Protein 2R0B (pdb70)

Radius of gyration: 14.16 Å; Cα contacts (8 Å, |Δi|>4): 256; chains: 1; bounding box: 31×34×44 Å

Structure (mmCIF, N/CA/C/O backbone):
data_2R0B
#
_entry.id   2R0B
#
_cell.length_a   49.932
_cell.length_b   53.358
_cell.length_c   60.479
_cell.angle_alpha   90.000
_cell.angle_beta   90.000
_cell.angle_gamma   90.000
#
_symmetry.space_group_name_H-M   'P 21 21 21'
#
loop_
_entity.id
_entity.type
_entity.pdbx_description
1 polymer 'Serine/threonine/tyrosine-interacting protein'
2 non-polymer 'SULFATE ION'
3 non-polymer GLYCEROL
4 water water
#
loop_
_atom_site.group_PDB
_atom_site.id
_atom_site.type_symbol
_atom_site.label_atom_id
_atom_site.label_alt_id
_atom_site.label_comp_id
_atom_site.label_asym_id
_atom_site.label_entity_id
_atom_site.label_seq_id
_atom_site.pdbx_PDB_ins_code
_atom_site.Cartn_x
_atom_site.Cartn_y
_atom_site.Cartn_z
_atom_site.occupancy
_atom_site.B_iso_or_equiv
_atom_site.auth_seq_id
_atom_site.auth_comp_id
_atom_site.auth_asym_id
_atom_site.auth_atom_id
_atom_site.pdbx_PDB_model_num
ATOM 1 N N . ARG A 1 3 ? 23.462 27.763 16.995 1.00 19.87 26 ARG A N 1
ATOM 2 C CA . ARG A 1 3 ? 22.187 27.313 16.318 1.00 20.24 26 ARG A CA 1
ATOM 3 C C . ARG A 1 3 ? 20.943 28.062 16.807 1.00 20.58 26 ARG A C 1
ATOM 4 O O . ARG A 1 3 ? 20.044 28.343 15.999 1.00 19.26 26 ARG A O 1
ATOM 12 N N . ARG A 1 4 ? 20.902 28.421 18.095 1.00 21.02 27 ARG A N 1
ATOM 13 C CA . ARG A 1 4 ? 19.761 29.177 18.648 1.00 21.83 27 ARG A CA 1
ATOM 14 C C . ARG A 1 4 ? 19.997 30.699 18.736 1.00 22.80 27 ARG A C 1
ATOM 15 O O . ARG A 1 4 ? 19.253 31.414 19.408 1.00 23.68 27 ARG A O 1
ATOM 23 N N . GLU A 1 5 ? 21.024 31.177 18.041 1.00 22.13 28 GLU A N 1
ATOM 24 C CA . GLU A 1 5 ? 21.347 32.599 17.960 1.00 22.35 28 GLU A CA 1
ATOM 25 C C . GLU A 1 5 ? 21.546 33.040 16.511 1.00 21.03 28 GLU A C 1
ATOM 26 O O . GLU A 1 5 ? 21.716 32.206 15.612 1.00 20.07 28 GLU A O 1
ATOM 32 N N . MET A 1 6 ? 21.508 34.354 16.302 1.00 19.78 29 MET A N 1
ATOM 33 C CA . MET A 1 6 ? 21.711 34.942 14.963 1.00 17.77 29 MET A CA 1
ATOM 34 C C . MET A 1 6 ? 23.194 35.242 14.696 1.00 19.14 29 MET A C 1
ATOM 35 O O . MET A 1 6 ? 23.949 35.593 15.625 1.00 20.32 29 MET A O 1
ATOM 40 N N . GLN A 1 7 ? 23.600 35.090 13.428 1.00 17.63 30 GLN A N 1
ATOM 41 C CA . GLN A 1 7 ? 24.942 35.447 12.993 1.00 17.68 30 GLN A CA 1
ATOM 42 C C . GLN A 1 7 ? 24.900 36.550 11.947 1.00 18.05 30 GLN A C 1
ATOM 43 O O . GLN A 1 7 ? 24.021 36.543 11.097 1.00 17.00 30 GLN A O 1
ATOM 49 N N . GLU A 1 8 ? 25.850 37.491 12.003 1.00 18.68 31 GLU A N 1
ATOM 50 C CA . GLU A 1 8 ? 26.066 38.406 10.883 1.00 18.41 31 GLU A CA 1
ATOM 51 C C . GLU A 1 8 ? 26.704 37.677 9.718 1.00 18.46 31 GLU A C 1
ATOM 52 O O . GLU A 1 8 ? 27.805 37.126 9.827 1.00 19.16 31 GLU A O 1
ATOM 58 N N . ILE A 1 9 ? 26.012 37.682 8.589 1.00 16.80 32 ILE A N 1
ATOM 59 C CA . ILE A 1 9 ? 26.455 36.928 7.428 1.00 17.04 32 ILE A CA 1
ATOM 60 C C . ILE A 1 9 ? 27.273 37.821 6.505 1.00 17.21 32 ILE A C 1
ATOM 61 O O . ILE A 1 9 ? 28.312 37.418 5.945 1.00 18.35 32 ILE A O 1
ATOM 66 N N . LEU A 1 10 ? 26.771 39.030 6.305 1.00 16.90 33 LEU A N 1
ATOM 67 C CA . LEU A 1 10 ? 27.517 40.032 5.578 1.00 17.93 33 LEU A CA 1
ATOM 68 C C . LEU A 1 10 ? 27.166 41.368 6.209 1.00 17.47 33 LEU A C 1
ATOM 69 O O . LEU A 1 10 ? 26.261 41.445 7.020 1.00 16.36 33 LEU A O 1
ATOM 74 N N . PRO A 1 11 ? 27.917 42.420 5.884 1.00 17.35 34 PRO A N 1
ATOM 75 C CA . PRO A 1 11 ? 27.644 43.655 6.622 1.00 17.36 34 PRO A CA 1
ATOM 76 C C . PRO A 1 11 ? 26.167 44.067 6.644 1.00 16.62 34 PRO A C 1
ATOM 77 O O . PRO A 1 11 ? 25.574 44.362 5.600 1.00 17.94 34 PRO A O 1
ATOM 81 N N . GLY A 1 12 ? 25.576 44.083 7.842 1.00 16.24 35 GLY A N 1
ATOM 82 C CA . GLY A 1 12 ? 24.193 44.518 7.976 1.00 15.35 35 GLY A CA 1
ATOM 83 C C . GLY A 1 12 ? 23.115 43.472 7.700 1.00 15.39 35 GLY A C 1
ATOM 84 O O . GLY A 1 12 ? 21.923 43.792 7.770 1.00 16.31 35 GLY A O 1
ATOM 85 N N . LEU A 1 13 ? 23.501 42.237 7.419 1.00 14.84 36 LEU A N 1
ATOM 86 C CA . LEU A 1 13 ? 22.502 41.181 7.130 1.00 14.07 36 LEU A CA 1
ATOM 87 C C . LEU A 1 13 ? 22.765 40.005 8.042 1.00 14.50 36 LEU A C 1
ATOM 88 O O . LEU A 1 13 ? 23.831 39.405 7.980 1.00 15.48 36 LEU A O 1
ATOM 93 N N . PHE A 1 14 ? 21.789 39.692 8.890 1.00 14.49 37 PHE A N 1
ATOM 94 C CA . PHE A 1 14 ? 21.906 38.667 9.902 1.00 14.50 37 PHE A CA 1
ATOM 95 C C . PHE A 1 14 ? 20.941 37.529 9.592 1.00 14.92 37 PHE A C 1
ATOM 96 O O . PHE A 1 14 ? 19.882 37.752 8.990 1.00 14.77 37 PHE A O 1
ATOM 104 N N . LEU A 1 15 ? 21.306 36.324 10.028 1.00 14.37 38 LEU A N 1
ATOM 105 C CA . LEU A 1 15 ? 20.506 35.119 9.780 1.00 14.29 38 LEU A CA 1
ATOM 106 C C . LEU A 1 15 ? 20.362 34.358 11.078 1.00 14.10 38 LEU A C 1
ATOM 107 O O . LEU A 1 15 ? 21.350 34.117 11.772 1.00 15.02 38 LEU A O 1
ATOM 112 N N . GLY A 1 16 ? 19.137 33.950 11.411 1.00 13.78 39 GLY A N 1
ATOM 113 C CA . GLY A 1 16 ? 18.914 33.339 12.726 1.00 13.85 39 GLY A CA 1
ATOM 114 C C . GLY A 1 16 ? 17.702 32.426 12.737 1.00 13.94 39 GLY A C 1
ATOM 115 O O . GLY A 1 16 ? 16.965 32.385 11.768 1.00 13.80 39 GLY A O 1
ATOM 116 N N . PRO A 1 17 ? 17.504 31.692 13.845 1.00 13.90 40 PRO A N 1
ATOM 117 C CA . PRO A 1 17 ? 16.304 30.918 14.113 1.00 13.88 40 PRO A CA 1
ATOM 118 C C . PRO A 1 17 ? 15.223 31.875 14.652 1.00 14.06 40 PRO A C 1
ATOM 119 O O . PRO A 1 17 ? 15.488 33.056 14.897 1.00 13.51 40 PRO A O 1
ATOM 123 N N . TYR A 1 18 ? 14.022 31.380 14.899 1.00 13.91 41 TYR A N 1
ATOM 124 C CA . TYR A 1 18 ? 12.999 32.272 15.393 1.00 14.53 41 TYR A CA 1
ATOM 125 C C . TYR A 1 18 ? 13.362 32.888 16.766 1.00 14.46 41 TYR A C 1
ATOM 126 O O . TYR A 1 18 ? 12.917 34.003 17.104 1.00 15.37 41 TYR A O 1
ATOM 135 N N . SER A 1 19 ? 14.156 32.154 17.555 1.00 15.07 42 SER A N 1
ATOM 136 C CA A SER A 1 19 ? 14.470 32.591 18.919 0.50 15.76 42 SER A CA 1
ATOM 137 C CA B SER A 1 19 ? 14.509 32.577 18.916 0.50 15.52 42 SER A CA 1
ATOM 138 C C . SER A 1 19 ? 15.204 33.929 18.931 1.00 16.15 42 SER A C 1
ATOM 139 O O . SER A 1 19 ? 15.191 34.628 19.940 1.00 16.90 42 SER A O 1
ATOM 144 N N . SER A 1 20 ? 15.809 34.303 17.807 1.00 15.96 43 SER A N 1
ATOM 145 C CA . SER A 1 20 ? 16.543 35.581 17.765 1.00 16.38 43 SER A CA 1
ATOM 146 C C . SER A 1 20 ? 15.675 36.838 17.737 1.00 17.16 43 SER A C 1
ATOM 147 O O . SER A 1 20 ? 16.181 37.946 17.926 1.00 17.66 43 SER A O 1
ATOM 150 N N . ALA A 1 21 ? 14.374 36.682 17.504 1.00 17.47 44 ALA A N 1
ATOM 151 C CA . ALA A 1 21 ? 13.494 37.826 17.400 1.00 18.35 44 ALA A CA 1
ATOM 152 C C . ALA A 1 21 ? 12.335 37.765 18.414 1.00 18.81 44 ALA A C 1
ATOM 153 O O . ALA A 1 21 ? 11.310 38.416 18.234 1.00 18.69 44 ALA A O 1
ATOM 155 N N . MET A 1 22 ? 12.551 37.014 19.497 1.00 18.97 45 MET A N 1
ATOM 156 C CA . MET A 1 22 ? 11.593 36.907 20.621 1.00 20.79 45 MET A CA 1
ATOM 157 C C . MET A 1 22 ? 11.641 38.198 21.433 1.00 21.90 45 MET A C 1
ATOM 158 O O . MET A 1 22 ? 12.629 38.931 21.356 1.00 21.62 45 MET A O 1
ATOM 163 N N . LYS A 1 23 ? 10.604 38.449 22.238 1.00 23.32 46 LYS A N 1
ATOM 164 C CA . LYS A 1 23 ? 10.529 39.681 23.058 1.00 24.12 46 LYS A CA 1
ATOM 165 C C . LYS A 1 23 ? 11.805 39.940 23.844 1.00 23.92 46 LYS A C 1
ATOM 166 O O . LYS A 1 23 ? 12.310 41.073 23.877 1.00 24.17 46 LYS A O 1
ATOM 172 N N . SER A 1 24 ? 12.319 38.883 24.466 1.00 23.90 47 SER A N 1
ATOM 173 C CA A SER A 1 24 ? 13.484 38.959 25.348 0.50 24.22 47 SER A CA 1
ATOM 174 C CA B SER A 1 24 ? 13.475 38.994 25.356 0.50 23.98 47 SER A CA 1
ATOM 175 C C . SER A 1 24 ? 14.765 39.407 24.654 1.00 23.86 47 SER A C 1
ATOM 176 O O . SER A 1 24 ? 15.721 39.871 25.312 1.00 24.51 47 SER A O 1
ATOM 181 N N . LYS A 1 25 ? 14.800 39.271 23.331 1.00 23.19 48 LYS A N 1
ATOM 182 C CA . LYS A 1 25 ? 15.994 39.630 22.556 1.00 22.56 48 LYS A CA 1
ATOM 183 C C . LYS A 1 25 ? 16.047 41.087 22.085 1.00 21.88 48 LYS A C 1
ATOM 184 O O . LYS A 1 25 ? 16.977 41.480 21.366 1.00 21.68 48 LYS A O 1
ATOM 190 N N . LEU A 1 26 ? 15.076 41.902 22.485 1.00 21.06 49 LEU A N 1
ATOM 191 C CA . LEU A 1 26 ? 15.087 43.324 22.082 1.00 21.06 49 LEU A CA 1
ATOM 192 C C . LEU A 1 26 ? 16.440 44.023 22.288 1.00 20.93 49 LEU A C 1
ATOM 193 O O . LEU A 1 26 ? 16.941 44.635 21.346 1.00 19.71 49 LEU A O 1
ATOM 198 N N . PRO A 1 27 ? 17.039 43.916 23.501 1.00 20.95 50 PRO A N 1
ATOM 199 C CA . PRO A 1 27 ? 18.364 44.519 23.713 1.00 20.98 50 PRO A CA 1
ATOM 200 C C . PRO A 1 27 ? 19.409 44.101 22.667 1.00 20.77 50 PRO A C 1
ATOM 201 O O . PRO A 1 27 ? 20.182 44.944 22.203 1.00 20.65 50 PRO A O 1
ATOM 205 N N . VAL A 1 28 ? 19.420 42.820 22.296 1.00 20.00 51 VAL A N 1
ATOM 206 C CA . VAL A 1 28 ? 20.382 42.301 21.307 1.00 18.77 51 VAL A CA 1
ATOM 207 C C . VAL A 1 28 ? 20.107 42.908 19.938 1.00 17.94 51 VAL A C 1
ATOM 208 O O . VAL A 1 28 ? 21.026 43.386 19.275 1.00 16.94 51 VAL A O 1
ATOM 212 N N . LEU A 1 29 ? 18.829 42.952 19.563 1.00 17.54 52 LEU A N 1
ATOM 213 C CA . LEU A 1 29 ? 18.425 43.542 18.306 1.00 17.89 52 LEU A CA 1
ATOM 214 C C . LEU A 1 29 ? 18.787 45.021 18.226 1.00 17.93 52 LEU A C 1
ATOM 215 O O . LEU A 1 29 ? 19.327 45.465 17.215 1.00 17.71 52 LEU A O 1
ATOM 220 N N . GLN A 1 30 ? 18.569 45.759 19.311 1.00 18.11 53 GLN A N 1
ATOM 221 C CA . GLN A 1 30 ? 18.816 47.203 19.284 1.00 19.43 53 GLN A CA 1
ATOM 222 C C . GLN A 1 30 ? 20.308 47.474 19.280 1.00 18.84 53 GLN A C 1
ATOM 223 O O . GLN A 1 30 ? 20.752 48.359 18.556 1.00 19.79 53 GLN A O 1
ATOM 229 N N . LYS A 1 31 ? 21.079 46.683 20.041 1.00 19.67 54 LYS A N 1
ATOM 230 C CA . LYS A 1 31 ? 22.548 46.824 20.090 1.00 20.58 54 LYS A CA 1
ATOM 231 C C . LYS A 1 31 ? 23.198 46.641 18.725 1.00 19.74 54 LYS A C 1
ATOM 232 O O . LYS A 1 31 ? 24.197 47.292 18.425 1.00 18.70 54 LYS A O 1
ATOM 238 N N . HIS A 1 32 ? 22.628 45.758 17.903 1.00 18.11 55 HIS A N 1
ATOM 239 C CA . HIS A 1 32 ? 23.140 45.539 16.550 1.00 18.17 55 HIS A CA 1
ATOM 240 C C . HIS A 1 32 ? 22.501 46.438 15.468 1.00 17.73 55 HIS A C 1
ATOM 241 O O . HIS A 1 32 ? 22.827 46.309 14.283 1.00 17.32 55 HIS A O 1
ATOM 248 N N . GLY A 1 33 ? 21.618 47.350 15.887 1.00 17.34 56 GLY A N 1
ATOM 249 C CA . GLY A 1 33 ? 21.002 48.315 14.986 1.00 17.76 56 GLY A CA 1
ATOM 250 C C . GLY A 1 33 ? 20.066 47.679 13.985 1.00 17.32 56 GLY A C 1
ATOM 251 O O . GLY A 1 33 ? 19.936 48.182 12.867 1.00 18.78 56 GLY A O 1
ATOM 252 N N . ILE A 1 34 ? 19.437 46.566 14.370 1.00 17.53 57 ILE A N 1
ATOM 253 C CA . ILE A 1 34 ? 18.439 45.905 13.490 1.00 17.09 57 ILE A CA 1
ATOM 254 C C .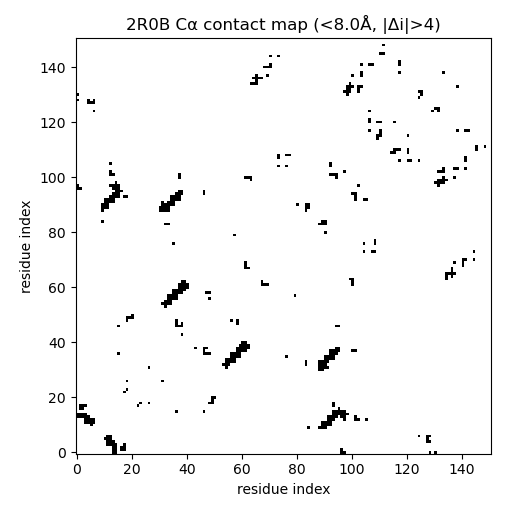 ILE A 1 34 ? 17.243 46.829 13.336 1.00 16.44 57 ILE A C 1
ATOM 255 O O . ILE A 1 34 ? 16.737 47.337 14.331 1.00 18.20 57 ILE A O 1
ATOM 260 N N . THR A 1 35 ? 16.776 47.013 12.101 1.00 15.04 58 THR A N 1
ATOM 261 C CA . THR A 1 35 ? 15.638 47.889 11.821 1.00 15.72 58 THR A CA 1
ATOM 262 C C . THR A 1 35 ? 14.542 47.192 11.017 1.00 14.62 58 THR A C 1
ATOM 263 O O . THR A 1 35 ? 13.399 47.671 10.980 1.00 16.13 58 THR A O 1
ATOM 267 N N . HIS A 1 36 ? 14.913 46.092 10.368 1.00 15.19 59 HIS A N 1
ATOM 268 C CA . HIS A 1 36 ? 14.026 45.349 9.474 1.00 12.58 59 HIS A CA 1
ATOM 269 C C . HIS A 1 36 ? 14.125 43.842 9.740 1.00 12.90 59 HIS A C 1
ATOM 270 O O . HIS A 1 36 ? 15.213 43.332 9.954 1.00 12.92 59 HIS A O 1
ATOM 277 N N . ILE A 1 37 ? 13.002 43.121 9.694 1.00 12.36 60 ILE A N 1
ATOM 278 C CA . ILE A 1 37 ? 13.033 41.678 9.947 1.00 11.78 60 ILE A CA 1
ATOM 279 C C . ILE A 1 37 ? 12.187 40.932 8.906 1.00 13.00 60 ILE A C 1
ATOM 280 O O . ILE A 1 37 ? 11.038 41.307 8.657 1.00 13.26 60 ILE A O 1
ATOM 285 N N . ILE A 1 38 ? 12.780 39.956 8.237 1.00 11.91 61 ILE A N 1
ATOM 286 C CA . ILE A 1 38 ? 12.010 39.039 7.375 1.00 12.69 61 ILE A CA 1
ATOM 287 C C . ILE A 1 38 ? 11.689 37.844 8.275 1.00 13.09 61 ILE A C 1
ATOM 288 O O . ILE A 1 38 ? 12.586 37.139 8.722 1.00 13.11 61 ILE A O 1
ATOM 293 N N . CYS A 1 39 ? 10.403 37.643 8.541 1.00 14.03 62 CYS A N 1
ATOM 294 C CA . CYS A 1 39 ? 9.933 36.597 9.472 1.00 14.10 62 CYS A CA 1
ATOM 295 C C . CYS A 1 39 ? 9.247 35.502 8.640 1.00 14.70 62 CYS A C 1
ATOM 296 O O . CYS A 1 39 ? 8.167 35.747 8.083 1.00 14.95 62 CYS A O 1
ATOM 299 N N . ILE A 1 40 ? 9.892 34.337 8.497 1.00 13.47 63 ILE A N 1
ATOM 300 C CA . ILE A 1 40 ? 9.429 33.293 7.585 1.00 14.58 63 ILE A CA 1
ATOM 301 C C . ILE A 1 40 ? 8.878 32.127 8.406 1.00 15.56 63 ILE A C 1
ATOM 302 O O . ILE A 1 40 ? 9.553 31.641 9.306 1.00 15.73 63 ILE A O 1
ATOM 307 N N . ARG A 1 41 ? 7.679 31.669 8.071 1.00 16.04 64 ARG A N 1
ATOM 308 C CA . ARG A 1 41 ? 7.037 30.570 8.793 1.00 16.99 64 ARG A CA 1
ATOM 309 C C . ARG A 1 41 ? 5.834 30.058 8.000 1.00 17.62 64 ARG A C 1
ATOM 310 O O . ARG A 1 41 ? 5.334 30.770 7.121 1.00 18.31 64 ARG A O 1
ATOM 318 N N . GLN A 1 42 ? 5.400 28.824 8.286 1.00 18.43 65 GLN A N 1
ATOM 319 C CA . GLN A 1 42 ? 4.120 28.302 7.791 1.00 19.30 65 GLN A CA 1
ATOM 320 C C . GLN A 1 42 ? 3.030 28.882 8.652 1.00 19.34 65 GLN A C 1
ATOM 321 O O . GLN A 1 42 ? 3.262 29.218 9.803 1.00 17.78 65 GLN A O 1
ATOM 327 N N . ASN A 1 43 ? 1.806 28.924 8.141 1.00 19.27 66 ASN A N 1
ATOM 328 C CA . ASN A 1 43 ? 0.716 29.430 8.949 1.00 20.11 66 ASN A CA 1
ATOM 329 C C . ASN A 1 43 ? 0.549 28.634 10.254 1.00 19.52 66 ASN A C 1
ATOM 330 O O . ASN A 1 43 ? 0.261 29.216 11.302 1.00 19.61 66 ASN A O 1
ATOM 335 N N . ILE A 1 44 ? 0.794 27.320 10.191 1.00 19.61 67 ILE A N 1
ATOM 336 C CA . ILE A 1 44 ? 0.693 26.462 11.379 1.00 19.41 67 ILE A CA 1
ATOM 337 C C . ILE A 1 44 ? 1.757 26.754 12.444 1.00 18.47 67 ILE A C 1
ATOM 338 O O . ILE A 1 44 ? 1.550 26.407 13.607 1.00 18.88 67 ILE A O 1
ATOM 343 N N . GLU A 1 45 ? 2.868 27.386 12.036 1.00 17.62 68 GLU A N 1
ATOM 344 C CA . GLU A 1 45 ? 3.909 27.874 12.952 1.00 17.01 68 GLU A CA 1
ATOM 345 C C . GLU A 1 45 ? 3.654 29.267 13.528 1.00 16.58 68 GLU A C 1
ATOM 346 O O . GLU A 1 45 ? 4.438 29.747 14.346 1.00 15.94 68 GLU A O 1
ATOM 352 N N . ALA A 1 46 ? 2.590 29.940 13.081 1.00 16.72 69 ALA A N 1
ATOM 353 C CA . ALA A 1 46 ? 2.372 31.345 13.447 1.00 17.16 69 ALA A CA 1
ATOM 354 C C . ALA A 1 46 ? 2.021 31.594 14.935 1.00 17.34 69 ALA A C 1
ATOM 355 O O . ALA A 1 46 ? 2.094 32.726 15.408 1.00 17.93 69 ALA A O 1
ATOM 357 N N . ASN A 1 47 ? 1.711 30.531 15.679 1.00 17.30 70 ASN A N 1
ATOM 358 C CA . ASN A 1 47 ? 1.585 30.644 17.149 1.00 16.95 70 ASN A CA 1
ATOM 359 C C . ASN A 1 47 ? 2.894 30.981 17.865 1.00 17.34 70 ASN A C 1
ATOM 360 O O . ASN A 1 47 ? 2.879 31.627 18.916 1.00 17.66 70 ASN A O 1
ATOM 365 N N . PHE A 1 48 ? 4.028 30.526 17.332 1.00 16.60 71 PHE A N 1
ATOM 366 C CA . PHE A 1 48 ? 5.297 30.807 17.993 1.00 16.33 71 PHE A CA 1
ATOM 367 C C . PHE A 1 48 ? 6.299 31.579 17.132 1.00 16.74 71 PHE A C 1
ATOM 368 O O . PHE A 1 48 ? 7.306 32.053 17.651 1.00 16.82 71 PHE A O 1
ATOM 376 N N . ILE A 1 49 ? 6.018 31.706 15.832 1.00 15.88 72 ILE A N 1
ATOM 377 C CA . ILE A 1 49 ? 6.877 32.469 14.932 1.00 15.49 72 ILE A CA 1
ATOM 378 C C . ILE A 1 49 ? 6.059 33.615 14.323 1.00 15.11 72 ILE A C 1
ATOM 379 O O . ILE A 1 49 ? 5.218 33.408 13.437 1.00 16.51 72 ILE A O 1
ATOM 384 N N . LYS A 1 50 ? 6.332 34.817 14.799 1.00 16.29 73 LYS A N 1
ATOM 385 C CA . LYS A 1 50 ? 5.514 35.976 14.473 1.00 17.04 73 LYS A CA 1
ATOM 386 C C . LYS A 1 50 ? 6.247 37.281 14.798 1.00 16.53 73 LYS A C 1
ATOM 387 O O . LYS A 1 50 ? 7.237 37.273 15.530 1.00 16.05 73 LYS A O 1
ATOM 393 N N . PRO A 1 51 ? 5.785 38.407 14.241 1.00 17.20 74 PRO A N 1
ATOM 394 C CA . PRO A 1 51 ? 6.390 39.690 14.641 1.00 16.85 74 PRO A CA 1
ATOM 395 C C . PRO A 1 51 ? 6.129 39.986 16.112 1.00 18.03 74 PRO A C 1
ATOM 396 O O . PRO A 1 51 ? 4.970 39.929 16.565 1.00 19.04 74 PRO A O 1
ATOM 400 N N . ASN A 1 52 ? 7.194 40.246 16.866 1.00 17.72 75 ASN A N 1
ATOM 401 C CA . ASN A 1 52 ? 7.047 40.533 18.294 1.00 18.99 75 ASN A CA 1
ATOM 402 C C . ASN A 1 52 ? 7.166 41.984 18.706 1.00 19.55 75 ASN A C 1
ATOM 403 O O . ASN A 1 52 ? 6.919 42.327 19.876 1.00 19.03 75 ASN A O 1
ATOM 408 N N . PHE A 1 53 ? 7.537 42.839 17.762 1.00 20.96 76 PHE A N 1
ATOM 409 C CA . PHE A 1 53 ? 7.741 44.238 18.085 1.00 22.99 76 PHE A CA 1
ATOM 410 C C . PHE A 1 53 ? 7.003 45.070 17.065 1.00 24.86 76 PHE A C 1
ATOM 411 O O . PHE A 1 53 ? 7.596 45.553 16.102 1.00 25.34 76 PHE A O 1
ATOM 419 N N . GLN A 1 54 ? 5.706 45.251 17.313 1.00 27.00 77 GLN A N 1
ATOM 420 C CA . GLN A 1 54 ? 4.801 45.876 16.342 1.00 29.61 77 GLN A CA 1
ATOM 421 C C . GLN A 1 54 ? 5.242 47.283 15.980 1.00 29.89 77 GLN A C 1
ATOM 422 O O . GLN A 1 54 ? 5.135 47.699 14.822 1.00 31.35 77 GLN A O 1
ATOM 428 N N . GLN A 1 55 ? 5.777 47.996 16.962 1.00 29.88 78 GLN A N 1
ATOM 429 C CA . GLN A 1 55 ? 6.026 49.419 16.814 1.00 29.59 78 GLN A CA 1
ATOM 430 C C . GLN A 1 55 ? 7.480 49.769 16.517 1.00 28.49 78 GLN A C 1
ATOM 431 O O . GLN A 1 55 ? 7.768 50.906 16.172 1.00 29.93 78 GLN A O 1
ATOM 437 N N . LEU A 1 56 ? 8.390 48.802 16.634 1.00 26.90 79 LEU A N 1
ATOM 438 C CA . LEU A 1 56 ? 9.823 49.100 16.606 1.00 25.21 79 LEU A CA 1
ATOM 439 C C . LEU A 1 56 ? 10.572 48.736 15.327 1.00 23.97 79 LEU A C 1
ATOM 440 O O . LEU A 1 56 ? 11.676 49.229 15.095 1.00 25.18 79 LEU A O 1
ATOM 445 N N . PHE A 1 57 ? 9.989 47.867 14.517 1.00 21.97 80 PHE A N 1
ATOM 446 C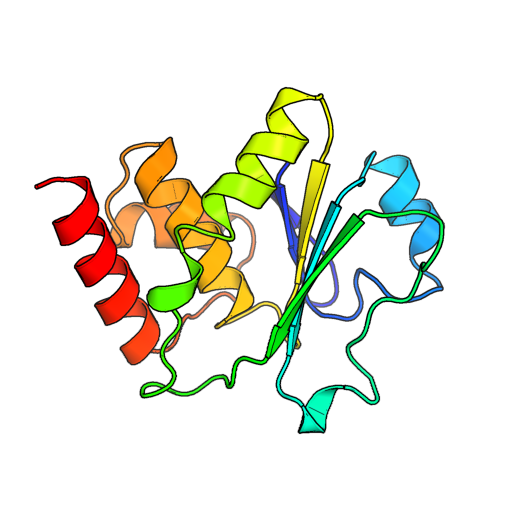 CA . PHE A 1 57 ? 10.704 47.326 13.364 1.00 19.66 80 PHE A CA 1
ATOM 447 C C . PHE A 1 57 ? 9.774 47.282 12.180 1.00 18.33 80 PHE A C 1
ATOM 448 O O . PHE A 1 57 ? 8.545 47.244 12.358 1.00 18.36 80 PHE A O 1
ATOM 456 N N . ARG A 1 58 ? 10.346 47.265 10.980 1.00 16.27 81 ARG A N 1
ATOM 457 C CA . ARG A 1 58 ? 9.579 46.957 9.767 1.00 16.36 81 ARG A CA 1
ATOM 458 C C . ARG A 1 58 ? 9.699 45.467 9.443 1.00 14.94 81 ARG A C 1
ATOM 459 O O . ARG A 1 58 ? 10.809 44.923 9.377 1.00 15.32 81 ARG A O 1
ATOM 467 N N . TYR A 1 59 ? 8.565 44.806 9.241 1.00 14.28 82 TYR A N 1
ATOM 468 C CA . TYR A 1 59 ? 8.546 43.369 9.030 1.00 14.27 82 TYR A CA 1
ATOM 469 C C . TYR A 1 59 ? 8.174 43.016 7.601 1.00 14.34 82 TYR A C 1
ATOM 470 O O . TYR A 1 59 ? 7.463 43.770 6.930 1.00 13.18 82 TYR A O 1
ATOM 479 N N . LEU A 1 60 ? 8.669 41.863 7.141 1.00 13.22 83 LEU A N 1
ATOM 480 C CA . LEU A 1 60 ? 8.166 41.209 5.951 1.00 13.71 83 LEU A CA 1
ATOM 481 C C . LEU A 1 60 ? 7.871 39.770 6.340 1.00 14.00 83 LEU A C 1
ATOM 482 O O . LEU A 1 60 ? 8.788 39.006 6.646 1.00 14.46 83 LEU A O 1
ATOM 487 N N . VAL A 1 61 ? 6.590 39.404 6.384 1.00 14.02 84 VAL A N 1
ATOM 488 C CA . VAL A 1 61 ? 6.185 38.051 6.829 1.00 13.15 84 VAL A CA 1
ATOM 489 C C . VAL A 1 61 ? 5.870 37.184 5.618 1.00 13.55 84 VAL A C 1
ATOM 490 O O . VAL A 1 61 ? 5.035 37.549 4.783 1.00 12.96 84 VAL A O 1
ATOM 494 N N . LEU A 1 62 ? 6.537 36.032 5.532 1.00 13.34 85 LEU A N 1
ATOM 495 C CA . LEU A 1 62 ? 6.414 35.149 4.372 1.00 13.78 85 LEU A CA 1
ATOM 496 C C . LEU A 1 62 ? 5.894 33.798 4.818 1.00 14.27 85 LEU A C 1
ATOM 497 O O . LEU A 1 62 ? 6.556 33.075 5.573 1.00 14.89 85 LEU A O 1
ATOM 502 N N . ASP A 1 63 ? 4.699 33.481 4.348 1.00 14.28 86 ASP A N 1
ATOM 503 C CA . ASP A 1 63 ? 4.071 32.190 4.619 1.00 14.66 86 ASP A CA 1
ATOM 504 C C . ASP A 1 63 ? 4.679 31.151 3.666 1.00 14.80 86 ASP A C 1
ATOM 505 O O . ASP A 1 63 ? 4.291 31.038 2.489 1.00 14.60 86 ASP A O 1
ATOM 510 N N . ILE A 1 64 ? 5.655 30.402 4.179 1.00 14.92 87 ILE A N 1
ATOM 511 C CA . ILE A 1 64 ? 6.431 29.451 3.359 1.00 15.88 87 ILE A CA 1
ATOM 512 C C . ILE A 1 64 ? 6.624 28.150 4.127 1.00 15.75 87 ILE A C 1
ATOM 513 O O . ILE A 1 64 ? 7.024 28.190 5.293 1.00 16.02 87 ILE A O 1
ATOM 518 N N . ALA A 1 65 ? 6.336 27.013 3.487 1.00 16.47 88 ALA A N 1
ATOM 519 C CA . ALA A 1 65 ? 6.652 25.690 4.050 1.00 16.44 88 ALA A CA 1
ATOM 520 C C . ALA A 1 65 ? 8.068 25.245 3.710 1.00 16.71 88 ALA A C 1
ATOM 521 O O . ALA A 1 65 ? 8.571 25.535 2.610 1.00 16.77 88 ALA A O 1
ATOM 523 N N . ASP A 1 66 ? 8.715 24.542 4.638 1.00 16.16 89 ASP A N 1
ATOM 524 C CA . ASP A 1 66 ? 10.037 23.960 4.368 1.00 17.34 89 ASP A CA 1
ATOM 525 C C . ASP A 1 66 ? 9.938 22.588 3.705 1.00 17.72 89 ASP A C 1
ATOM 526 O O . ASP A 1 66 ? 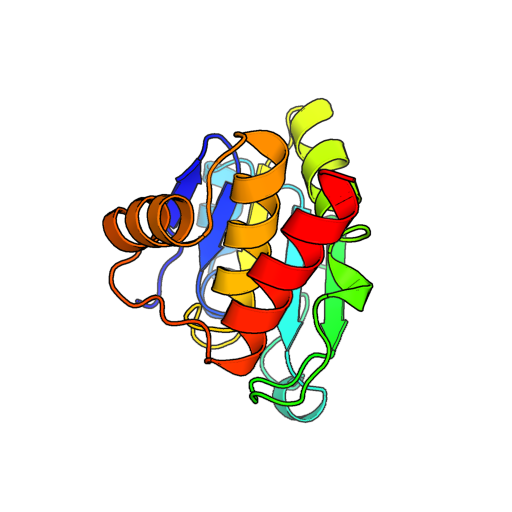10.079 21.546 4.349 1.00 19.05 89 ASP A O 1
ATOM 531 N N . ASN A 1 67 ? 9.639 22.589 2.411 1.00 19.18 90 ASN A N 1
ATOM 532 C CA . ASN A 1 67 ? 9.622 21.349 1.645 1.00 19.97 90 ASN A CA 1
ATOM 533 C C . ASN A 1 67 ? 10.036 21.583 0.192 1.00 20.01 90 ASN A C 1
ATOM 534 O O . ASN A 1 67 ? 9.881 22.695 -0.313 1.00 19.03 90 ASN A O 1
ATOM 539 N N . PRO A 1 68 ? 10.590 20.546 -0.458 1.00 20.70 91 PRO A N 1
ATOM 540 C CA . PRO A 1 68 ? 11.143 20.722 -1.814 1.00 21.50 91 PRO A CA 1
ATOM 541 C C . PRO A 1 68 ? 10.187 21.173 -2.930 1.00 22.05 91 PRO A C 1
ATOM 542 O O . PRO A 1 68 ? 10.651 21.602 -3.996 1.00 22.61 91 PRO A O 1
ATOM 546 N N . VAL A 1 69 ? 8.879 21.085 -2.724 1.00 21.08 92 VAL A N 1
ATOM 547 C CA . VAL A 1 69 ? 7.984 21.589 -3.768 1.00 21.84 92 VAL A CA 1
ATOM 548 C C . VAL A 1 69 ? 7.432 22.997 -3.493 1.00 20.76 92 VAL A C 1
ATOM 549 O O . VAL A 1 69 ? 6.753 23.581 -4.333 1.00 21.59 92 VAL A O 1
ATOM 553 N N . GLU A 1 70 ? 7.717 23.537 -2.312 1.00 18.85 93 GLU A N 1
ATOM 554 C CA . GLU A 1 70 ? 7.267 24.893 -1.982 1.00 18.28 93 GLU A CA 1
ATOM 555 C C . GLU A 1 70 ? 7.964 25.873 -2.933 1.00 17.04 93 GLU A C 1
ATOM 556 O O . GLU A 1 70 ? 9.153 25.754 -3.206 1.00 16.79 93 GLU A O 1
ATOM 562 N N . ASN A 1 71 ? 7.203 26.803 -3.485 1.00 16.43 94 ASN A N 1
ATOM 563 C CA . ASN A 1 71 ? 7.766 27.847 -4.331 1.00 17.09 94 ASN A CA 1
ATOM 564 C C . ASN A 1 71 ? 8.270 29.011 -3.490 1.00 16.76 94 ASN A C 1
ATOM 565 O O . ASN A 1 71 ? 7.475 29.747 -2.864 1.00 17.35 94 ASN A O 1
ATOM 570 N N . ILE A 1 72 ? 9.591 29.189 -3.473 1.00 15.62 95 ILE A N 1
ATOM 571 C CA . ILE A 1 72 ? 10.187 30.394 -2.863 1.00 15.33 95 ILE A CA 1
ATOM 572 C C . ILE A 1 72 ? 10.761 31.366 -3.899 1.00 14.64 95 ILE A C 1
ATOM 573 O O . ILE A 1 72 ? 10.931 32.536 -3.601 1.00 13.35 95 ILE A O 1
ATOM 578 N N . ILE A 1 73 ? 11.065 30.896 -5.108 1.00 13.76 96 ILE A N 1
ATOM 579 C CA . ILE A 1 73 ? 11.576 31.804 -6.153 1.00 15.31 96 ILE A CA 1
ATOM 580 C C . ILE A 1 73 ? 10.630 32.984 -6.425 1.00 14.97 96 ILE A C 1
ATOM 581 O O . ILE A 1 73 ? 11.085 34.098 -6.686 1.00 14.60 96 ILE A O 1
ATOM 586 N N . ARG A 1 74 ? 9.315 32.749 -6.320 1.00 15.46 97 ARG A N 1
ATOM 587 C CA . ARG A 1 74 ? 8.349 33.841 -6.481 1.00 15.67 97 ARG A CA 1
ATOM 588 C C . ARG A 1 74 ? 8.618 35.061 -5.572 1.00 15.36 97 ARG A C 1
ATOM 589 O O . ARG A 1 74 ? 8.203 36.180 -5.906 1.00 15.76 97 ARG A O 1
ATOM 597 N N . PHE A 1 75 ? 9.303 34.843 -4.442 1.00 14.48 98 PHE A N 1
ATOM 598 C CA . PHE A 1 75 ? 9.527 35.921 -3.463 1.00 13.33 98 PHE A CA 1
ATOM 599 C C . PHE A 1 75 ? 10.957 36.496 -3.491 1.00 13.06 98 PHE A C 1
ATOM 600 O O . PHE A 1 75 ? 11.219 37.516 -2.809 1.00 12.37 98 PHE A O 1
ATOM 608 N N . PHE A 1 76 ? 11.863 35.912 -4.284 1.00 13.00 99 PHE A N 1
ATOM 609 C CA . PHE A 1 76 ? 13.225 36.449 -4.344 1.00 13.16 99 PHE A CA 1
ATOM 610 C C . PHE A 1 76 ? 13.300 37.949 -4.716 1.00 14.18 99 PHE A C 1
ATOM 611 O O . PHE A 1 76 ? 14.023 38.677 -4.076 1.00 14.19 99 PHE A O 1
ATOM 619 N N . PRO A 1 77 ? 12.539 38.407 -5.749 1.00 14.56 100 PRO A N 1
ATOM 620 C CA . PRO A 1 77 ? 12.576 39.846 -6.048 1.00 14.92 100 PRO A CA 1
ATOM 621 C C . PRO A 1 77 ? 12.125 40.718 -4.879 1.00 14.97 100 PRO A C 1
ATOM 622 O O . PRO A 1 77 ? 12.768 41.740 -4.623 1.00 15.07 100 PRO A O 1
ATOM 626 N N . MET A 1 78 ? 11.092 40.264 -4.157 1.00 13.71 101 MET A N 1
ATOM 627 C CA A MET A 1 78 ? 10.508 40.957 -3.009 0.50 13.41 101 MET A CA 1
ATOM 628 C CA B MET A 1 78 ? 10.533 41.018 -3.043 0.50 13.80 101 MET A CA 1
ATOM 629 C C . MET A 1 78 ? 11.546 41.118 -1.903 1.00 13.56 101 MET A C 1
ATOM 630 O O . MET A 1 78 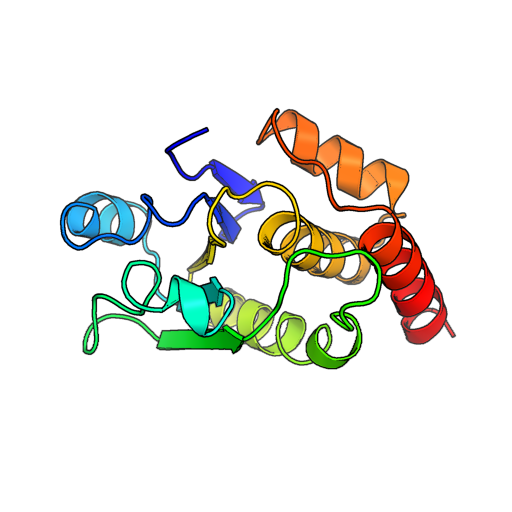? 11.733 42.197 -1.339 1.00 13.87 101 MET A O 1
ATOM 639 N N . THR A 1 79 ? 12.218 40.015 -1.572 1.00 13.04 102 THR A N 1
ATOM 640 C CA . THR A 1 79 ? 13.154 40.063 -0.445 1.00 13.91 102 THR A CA 1
ATOM 641 C C . THR A 1 79 ? 14.423 40.836 -0.787 1.00 14.49 102 THR A C 1
ATOM 642 O O . THR A 1 79 ? 14.966 41.538 0.067 1.00 16.12 102 THR A O 1
ATOM 646 N N . LYS A 1 80 ? 14.865 40.744 -2.037 1.00 16.10 103 LYS A N 1
ATOM 647 C CA . LYS A 1 80 ? 16.003 41.541 -2.514 1.00 15.85 103 LYS A CA 1
ATOM 648 C C . LYS A 1 80 ? 15.708 43.050 -2.378 1.00 16.71 103 LYS A C 1
ATOM 649 O O . LYS A 1 80 ? 16.534 43.809 -1.860 1.00 16.83 103 LYS A O 1
ATOM 655 N N . GLU A 1 81 ? 14.518 43.461 -2.819 1.00 16.09 104 GLU A N 1
ATOM 656 C CA . GLU A 1 81 ? 14.053 44.852 -2.696 1.00 16.90 104 GLU A CA 1
ATOM 657 C C . GLU A 1 81 ? 14.000 45.292 -1.224 1.00 15.78 104 GLU A C 1
ATOM 658 O O . GLU A 1 81 ? 14.484 46.372 -0.876 1.00 15.31 104 GLU A O 1
ATOM 664 N N . PHE A 1 82 ? 13.482 44.421 -0.363 1.00 14.86 105 PHE A N 1
ATOM 665 C CA . PHE A 1 82 ? 13.303 44.728 1.051 1.00 14.09 105 PHE A CA 1
ATOM 666 C C . PHE A 1 82 ? 14.663 44.935 1.735 1.00 14.91 105 PHE A C 1
ATOM 667 O O . PHE A 1 82 ? 14.882 45.940 2.444 1.00 14.72 105 PHE A O 1
ATOM 675 N N . ILE A 1 83 ? 15.581 44.013 1.460 1.00 14.94 106 ILE A N 1
ATOM 676 C CA . ILE A 1 83 ? 16.907 44.069 2.030 1.00 15.25 106 ILE A CA 1
ATOM 677 C C . ILE A 1 83 ? 17.670 45.254 1.470 1.00 15.70 106 ILE A C 1
ATOM 678 O O . ILE A 1 83 ? 18.276 45.982 2.245 1.00 15.95 106 ILE A O 1
ATOM 683 N N . ASP A 1 84 ? 17.610 45.475 0.153 1.00 16.67 107 ASP A N 1
ATOM 684 C CA . ASP A 1 84 ? 18.290 46.652 -0.437 1.00 17.04 107 ASP A CA 1
ATOM 685 C C . ASP A 1 84 ? 17.818 47.975 0.168 1.00 17.08 107 ASP A C 1
ATOM 686 O O . ASP A 1 84 ? 18.615 48.878 0.424 1.00 17.98 107 ASP A O 1
ATOM 691 N N . GLY A 1 85 ? 16.515 48.076 0.390 1.00 16.05 108 GLY A N 1
ATOM 692 C CA . GLY A 1 85 ? 15.861 49.260 0.879 1.00 16.88 108 GLY A CA 1
ATOM 693 C C . GLY A 1 85 ? 16.344 49.589 2.269 1.00 17.54 108 GLY A C 1
ATOM 694 O O . GLY A 1 85 ? 16.666 50.737 2.568 1.00 18.25 108 GLY A O 1
ATOM 695 N N . SER A 1 86 ? 16.452 48.562 3.097 1.00 17.09 109 SER A N 1
ATOM 696 C CA . SER A 1 86 ? 16.973 48.748 4.439 1.00 17.52 109 SER A CA 1
ATOM 697 C C . SER A 1 86 ? 18.433 49.173 4.405 1.00 18.41 109 SER A C 1
ATOM 698 O O . SER A 1 86 ? 18.815 50.175 5.025 1.00 18.74 109 SER A O 1
ATOM 701 N N . LEU A 1 87 ? 19.254 48.373 3.729 1.00 19.11 110 LEU A N 1
ATOM 702 C CA . LEU A 1 87 ? 20.699 48.606 3.752 1.00 20.54 110 LEU A CA 1
ATOM 703 C C . LEU A 1 87 ? 21.073 49.944 3.163 1.00 21.28 110 LEU A C 1
ATOM 704 O O . LEU A 1 87 ? 22.041 50.556 3.615 1.00 21.62 110 LEU A O 1
ATOM 709 N N . GLN A 1 88 ? 20.294 50.405 2.182 1.00 22.19 111 GLN A N 1
ATOM 710 C CA . GLN A 1 88 ? 20.552 51.686 1.537 1.00 24.16 111 GLN A CA 1
ATOM 711 C C . GLN A 1 88 ? 20.369 52.868 2.503 1.00 24.53 111 GLN A C 1
ATOM 712 O O . GLN A 1 88 ? 21.102 53.859 2.411 1.00 24.90 111 GLN A O 1
ATOM 718 N N . MET A 1 89 ? 19.421 52.745 3.437 1.00 24.78 112 MET A N 1
ATOM 719 C CA . MET A 1 89 ? 19.119 53.814 4.401 1.00 25.85 112 MET A CA 1
ATOM 720 C C . MET A 1 89 ? 19.951 53.678 5.679 1.00 24.67 112 MET A C 1
ATOM 721 O O . MET A 1 89 ? 19.702 54.383 6.662 1.00 24.94 112 MET A O 1
ATOM 726 N N . GLY A 1 90 ? 20.934 52.778 5.651 1.00 23.28 113 GLY A N 1
ATOM 727 C CA . GLY A 1 90 ? 21.801 52.511 6.817 1.00 22.63 113 GLY A CA 1
ATOM 728 C C . GLY A 1 90 ? 21.164 51.614 7.874 1.00 21.63 113 GLY A C 1
ATOM 729 O O . GLY A 1 90 ? 21.630 51.550 9.031 1.00 22.00 113 GLY A O 1
ATOM 730 N N . GLY A 1 91 ? 20.096 50.935 7.477 1.00 19.87 114 GLY A N 1
ATOM 731 C CA . GLY A 1 91 ? 19.412 49.974 8.333 1.00 18.55 114 GLY A CA 1
ATOM 732 C C . GLY A 1 91 ? 20.108 48.621 8.306 1.00 17.74 114 GLY A C 1
ATOM 733 O O . GLY A 1 91 ? 21.075 48.405 7.557 1.00 18.28 114 GLY A O 1
ATOM 734 N N . LYS A 1 92 ? 19.608 47.705 9.120 1.00 16.91 115 LYS A N 1
ATOM 735 C CA . LYS A 1 92 ? 20.145 46.338 9.166 1.00 16.67 115 LYS A CA 1
ATOM 736 C C . LYS A 1 92 ? 18.997 45.346 9.234 1.00 15.96 115 LYS A C 1
ATOM 737 O O . LYS A 1 92 ? 17.941 45.642 9.791 1.00 15.46 115 LYS A O 1
ATOM 743 N N . VAL A 1 93 ? 19.210 44.177 8.637 1.00 14.61 116 VAL A N 1
ATOM 744 C CA . VAL A 1 93 ? 18.127 43.218 8.406 1.00 14.76 116 VAL A CA 1
ATOM 745 C C . VAL A 1 93 ? 18.422 41.887 9.105 1.00 14.08 116 VAL A C 1
ATOM 746 O O . VAL A 1 93 ? 19.512 41.300 8.968 1.00 13.64 116 VAL A O 1
ATOM 750 N N . LEU A 1 94 ? 17.444 41.408 9.865 1.00 12.97 117 LEU A N 1
ATOM 751 C CA . LEU A 1 94 ? 17.512 40.046 10.380 1.00 12.87 117 LEU A CA 1
ATOM 752 C C . LEU A 1 94 ? 16.567 39.189 9.535 1.00 12.67 117 LEU A C 1
ATOM 753 O O . LEU A 1 94 ? 15.386 39.530 9.390 1.00 11.98 117 LEU A O 1
ATOM 758 N N . VAL A 1 95 ? 17.082 38.109 8.951 1.00 12.69 118 VAL A N 1
ATOM 759 C CA . VAL A 1 95 ? 16.229 37.121 8.279 1.00 13.04 118 VAL A CA 1
ATOM 760 C C . VAL A 1 95 ? 16.149 35.883 9.178 1.00 13.49 118 VAL A C 1
ATOM 761 O O . VAL A 1 95 ? 17.173 35.305 9.533 1.00 14.00 118 VAL A O 1
ATOM 765 N N . HIS A 1 96 ? 14.938 35.485 9.561 1.00 13.25 119 HIS A N 1
ATOM 766 C CA . HIS A 1 96 ? 14.791 34.325 10.416 1.00 12.48 119 HIS A CA 1
ATOM 767 C C . HIS A 1 96 ? 13.686 33.410 9.920 1.00 13.28 119 HIS A C 1
ATOM 768 O O . HIS A 1 96 ? 12.736 33.858 9.255 1.00 13.09 119 HIS A O 1
ATOM 775 N N . GLY A 1 97 ? 13.842 32.119 10.220 1.00 13.11 120 GLY A N 1
ATOM 776 C CA . GLY A 1 97 ? 12.810 31.147 9.944 1.00 12.90 120 GLY A CA 1
ATOM 777 C C . GLY A 1 97 ? 12.412 30.536 11.275 1.00 12.74 120 GLY A C 1
ATOM 778 O O . GLY A 1 97 ? 12.226 31.248 12.269 1.00 14.03 120 GLY A O 1
ATOM 779 N N . ASN A 1 98 ? 12.279 29.211 11.299 1.00 13.20 121 ASN A N 1
ATOM 780 C CA . ASN A 1 98 ? 12.112 28.482 12.543 1.00 13.37 121 ASN A CA 1
ATOM 781 C C . ASN A 1 98 ? 13.503 28.097 13.054 1.00 13.33 121 ASN A C 1
ATOM 782 O O . ASN A 1 98 ? 13.971 28.638 14.068 1.00 13.97 121 ASN A O 1
ATOM 787 N N . ALA A 1 99 ? 14.175 27.215 12.316 1.00 12.90 122 ALA A N 1
ATOM 788 C CA . ALA A 1 99 ? 15.488 26.702 12.687 1.00 14.20 122 ALA A CA 1
ATOM 789 C C . ALA A 1 99 ? 16.647 27.545 12.141 1.00 15.09 122 ALA A C 1
ATOM 790 O O . ALA A 1 99 ? 17.755 27.428 12.647 1.00 14.30 122 ALA A O 1
ATOM 792 N N . GLY A 1 100 ? 16.408 28.394 11.133 1.00 15.57 123 GLY A N 1
ATOM 793 C CA . GLY A 1 100 ? 17.510 29.127 10.494 1.00 16.28 123 GLY A CA 1
ATOM 794 C C . GLY A 1 100 ? 18.397 28.177 9.690 1.00 16.48 123 GLY A C 1
ATOM 795 O O . GLY A 1 100 ? 19.623 28.336 9.635 1.00 17.71 123 GLY A O 1
ATOM 796 N N . ILE A 1 101 ? 17.782 27.194 9.047 1.00 15.89 124 ILE A N 1
ATOM 797 C CA . ILE A 1 101 ? 18.550 26.167 8.341 1.00 16.02 124 ILE A CA 1
ATOM 798 C C . ILE A 1 101 ? 18.255 26.117 6.849 1.00 15.39 124 ILE A C 1
ATOM 799 O O . ILE A 1 101 ? 19.172 26.015 6.034 1.00 15.51 124 ILE A O 1
ATOM 804 N N . SER A 1 102 ? 16.971 26.128 6.507 1.00 14.36 125 SER A N 1
ATOM 805 C CA . SER A 1 102 ? 16.561 25.830 5.141 1.00 13.71 125 SER A CA 1
ATOM 806 C C . SER A 1 102 ? 15.887 26.985 4.416 1.00 13.30 125 SER A C 1
ATOM 807 O O . SER A 1 102 ? 16.462 27.501 3.470 1.00 13.47 125 SER A O 1
ATOM 810 N N . ARG A 1 103 ? 14.678 27.364 4.818 1.00 12.62 126 ARG A N 1
ATOM 811 C CA . ARG A 1 103 ? 13.988 28.522 4.206 1.00 13.17 126 ARG A CA 1
ATOM 812 C C . ARG A 1 103 ? 14.761 29.853 4.355 1.00 13.70 126 ARG A C 1
ATOM 813 O O . ARG A 1 103 ? 15.065 30.572 3.369 1.00 13.74 126 ARG A O 1
ATOM 821 N N . SER A 1 104 ? 15.062 30.198 5.600 1.00 13.06 127 SER A N 1
ATOM 822 C CA . SER A 1 104 ? 15.752 31.440 5.894 1.00 13.85 127 SER A CA 1
ATOM 823 C C . SER A 1 104 ? 17.126 31.498 5.206 1.00 13.56 127 SER A C 1
ATOM 824 O O . SER A 1 104 ? 17.467 32.524 4.568 1.00 12.30 127 SER A O 1
ATOM 827 N N . ALA A 1 105 ? 17.865 30.389 5.274 1.00 13.39 128 ALA A N 1
ATOM 828 C CA . ALA A 1 105 ? 19.170 30.324 4.623 1.00 13.23 128 ALA A CA 1
ATOM 829 C C . ALA A 1 105 ? 19.028 30.528 3.126 1.00 12.38 128 ALA A C 1
ATOM 830 O O . ALA A 1 105 ? 19.825 31.248 2.529 1.00 11.62 128 ALA A O 1
ATOM 832 N N . ALA A 1 106 ? 18.018 29.906 2.505 1.00 12.70 129 ALA A N 1
ATOM 833 C CA . ALA A 1 106 ? 17.858 30.067 1.056 1.00 12.67 129 ALA A CA 1
ATOM 834 C C . ALA A 1 106 ? 17.646 31.539 0.656 1.00 12.90 129 ALA A C 1
ATOM 835 O O . ALA A 1 106 ? 18.204 32.015 -0.340 1.00 13.16 129 ALA A O 1
ATOM 837 N N . PHE A 1 107 ? 16.830 32.268 1.418 1.00 13.01 130 PHE A N 1
ATOM 838 C CA . PHE A 1 107 ? 16.604 33.677 1.138 1.00 13.77 130 PHE A CA 1
ATOM 839 C C . PHE A 1 107 ? 17.885 34.526 1.288 1.00 13.67 130 PHE A C 1
ATOM 840 O O . PHE A 1 107 ? 18.105 35.455 0.503 1.00 14.01 130 PHE A O 1
ATOM 848 N N . VAL A 1 108 ? 18.751 34.159 2.240 1.00 13.54 131 VAL A N 1
ATOM 849 C CA . VAL A 1 108 ? 20.000 34.930 2.426 1.00 13.88 131 VAL A CA 1
ATOM 850 C C . VAL A 1 108 ? 20.952 34.611 1.273 1.00 13.65 131 VAL A C 1
ATOM 851 O O . VAL A 1 108 ? 21.669 35.500 0.755 1.00 14.66 131 VAL A O 1
ATOM 855 N N . ILE A 1 109 ? 20.933 33.348 0.845 1.00 12.62 132 ILE A N 1
ATOM 856 C CA . ILE A 1 109 ? 21.774 32.907 -0.286 1.00 13.46 132 ILE A CA 1
ATOM 857 C C . ILE A 1 109 ? 21.348 33.594 -1.579 1.00 13.95 132 ILE A C 1
ATOM 858 O O . ILE A 1 109 ? 22.188 33.976 -2.382 1.00 14.33 132 ILE A O 1
ATOM 863 N N . ALA A 1 110 ? 20.046 33.750 -1.792 1.00 13.85 133 ALA A N 1
ATOM 864 C CA . ALA A 1 110 ? 19.584 34.391 -3.016 1.00 13.00 133 ALA A CA 1
ATOM 865 C C . ALA A 1 110 ? 20.105 35.824 -3.096 1.00 13.72 133 ALA A C 1
ATOM 866 O O . ALA A 1 110 ? 20.569 36.264 -4.147 1.00 12.58 133 ALA A O 1
ATOM 868 N N . TYR A 1 111 ? 20.038 36.525 -1.961 1.00 11.96 134 TYR A N 1
ATOM 869 C CA . TYR A 1 111 ? 20.502 37.895 -1.875 1.00 13.53 134 TYR A CA 1
ATOM 870 C C . TYR A 1 111 ? 21.993 37.935 -2.199 1.00 12.77 134 TYR A C 1
ATOM 871 O O 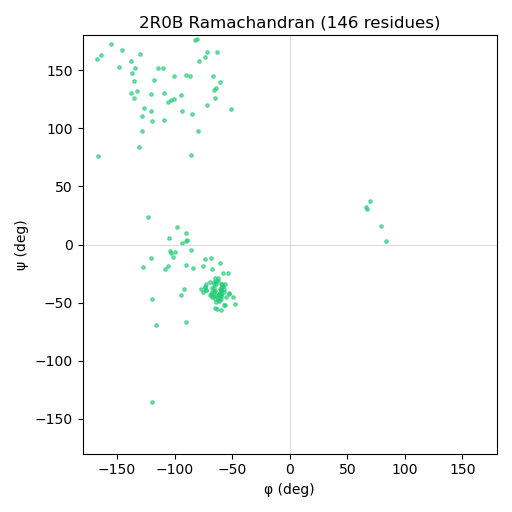. TYR A 1 111 ? 22.437 38.795 -2.963 1.00 13.17 134 TYR A O 1
ATOM 880 N N . ILE A 1 112 ? 22.748 36.990 -1.642 1.00 13.32 135 ILE A N 1
ATOM 881 C CA . ILE A 1 112 ? 24.220 36.984 -1.822 1.00 13.96 135 ILE A CA 1
ATOM 882 C C . ILE A 1 112 ? 24.620 36.661 -3.255 1.00 14.03 135 ILE A C 1
ATOM 883 O O . ILE A 1 112 ? 25.493 37.328 -3.839 1.00 14.91 135 ILE A O 1
ATOM 888 N N . MET A 1 113 ? 23.946 35.676 -3.850 1.00 13.48 136 MET A N 1
ATOM 889 C CA . MET A 1 113 ? 24.208 35.315 -5.245 1.00 12.94 136 MET A CA 1
ATOM 890 C C . MET A 1 113 ? 24.041 36.493 -6.209 1.00 14.71 136 MET A C 1
ATOM 891 O O . MET A 1 113 ? 24.946 36.801 -7.014 1.00 15.33 136 MET A O 1
ATOM 896 N N . GLU A 1 114 ? 22.892 37.160 -6.124 1.00 14.88 137 GLU 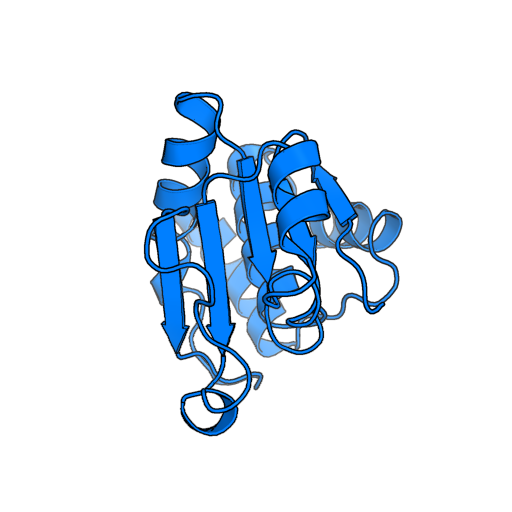A N 1
ATOM 897 C CA . GLU A 1 114 ? 22.608 38.256 -7.024 1.00 15.41 137 GLU A CA 1
ATOM 898 C C . GLU A 1 114 ? 23.475 39.487 -6.785 1.00 15.39 137 GLU A C 1
ATOM 899 O O . GLU A 1 114 ? 23.954 40.113 -7.738 1.00 16.39 137 GLU A O 1
ATOM 905 N N . THR A 1 115 ? 23.647 39.845 -5.516 1.00 14.28 138 THR A N 1
ATOM 906 C CA . THR A 1 115 ? 24.318 41.097 -5.146 1.00 14.45 138 THR A CA 1
ATOM 907 C C . THR A 1 115 ? 25.831 41.004 -5.328 1.00 14.06 138 THR A C 1
ATOM 908 O O . THR A 1 115 ? 26.475 41.950 -5.831 1.00 15.53 138 THR A O 1
ATOM 912 N N . PHE A 1 116 ? 26.393 39.859 -4.955 1.00 13.88 139 PHE A N 1
ATOM 913 C CA . PHE A 1 116 ? 27.853 39.685 -4.951 1.00 14.88 139 PHE A CA 1
ATOM 914 C C . PHE A 1 116 ? 28.370 38.836 -6.098 1.00 15.23 139 PHE A C 1
ATOM 915 O O . PHE A 1 116 ? 29.571 38.558 -6.179 1.00 14.89 139 PHE A O 1
ATOM 923 N N . GLY A 1 117 ? 27.463 38.470 -7.009 1.00 13.79 140 GLY A N 1
ATOM 924 C CA . GLY A 1 117 ? 27.838 37.781 -8.240 1.00 15.02 140 GLY A CA 1
ATOM 925 C C . GLY A 1 117 ? 28.402 36.382 -8.004 1.00 15.25 140 GLY A C 1
ATOM 926 O O . GLY A 1 117 ? 29.254 35.937 -8.751 1.00 15.41 140 GLY A O 1
ATOM 927 N N . MET A 1 118 ? 27.930 35.698 -6.963 1.00 16.73 141 MET A N 1
ATOM 928 C CA . MET A 1 118 ? 28.441 34.374 -6.605 1.00 17.13 141 MET A CA 1
ATOM 929 C C . MET A 1 118 ? 27.494 33.300 -7.110 1.00 16.53 141 MET A C 1
ATOM 930 O O . MET A 1 118 ? 26.291 33.493 -7.129 1.00 14.99 141 MET A O 1
ATOM 935 N N . LYS A 1 119 ? 28.063 32.177 -7.527 1.00 16.34 142 LYS A N 1
ATOM 936 C CA . LYS A 1 119 ? 27.309 30.957 -7.851 1.00 15.63 142 LYS A CA 1
ATOM 937 C C . LYS A 1 119 ? 26.774 30.301 -6.580 1.00 16.21 142 LYS A C 1
ATOM 938 O O . LYS A 1 119 ? 27.227 30.627 -5.462 1.00 15.40 142 LYS A O 1
ATOM 944 N N . TYR A 1 120 ? 25.835 29.356 -6.734 1.00 15.93 143 TYR A N 1
ATOM 945 C CA . TYR A 1 120 ? 25.218 28.735 -5.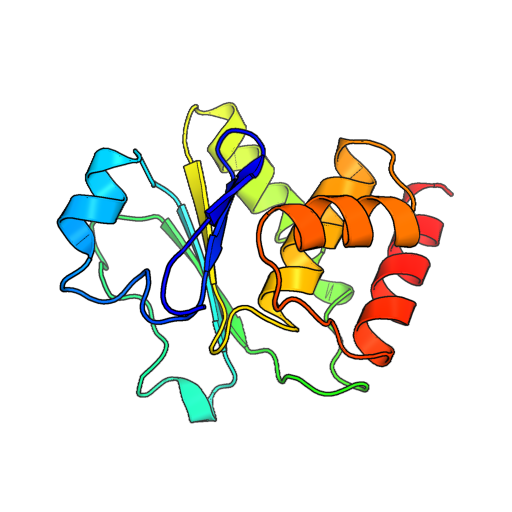559 1.00 15.81 143 TYR A CA 1
ATOM 946 C C . TYR A 1 120 ? 26.244 28.082 -4.635 1.00 16.69 143 TYR A C 1
ATOM 947 O O . TYR A 1 120 ? 26.262 28.331 -3.429 1.00 15.45 143 TYR A O 1
ATOM 956 N N . ARG A 1 121 ? 27.095 27.229 -5.196 1.00 16.74 144 ARG A N 1
ATOM 957 C CA . ARG A 1 121 ? 28.033 26.499 -4.366 1.00 17.53 144 ARG A CA 1
ATOM 958 C C . ARG A 1 121 ? 28.930 27.410 -3.522 1.00 17.04 144 ARG A C 1
ATOM 959 O O . ARG A 1 121 ? 29.231 27.102 -2.374 1.00 18.56 144 ARG A O 1
ATOM 967 N N . ASP A 1 122 ? 29.343 28.533 -4.100 1.00 17.10 145 ASP A N 1
ATOM 968 C CA . ASP A 1 122 ? 30.235 29.466 -3.408 1.00 17.11 145 ASP A CA 1
ATOM 969 C C . ASP A 1 122 ? 29.500 30.313 -2.367 1.00 15.95 145 ASP A C 1
ATOM 970 O O . ASP A 1 122 ? 30.037 30.604 -1.290 1.00 16.34 145 ASP A O 1
ATOM 975 N N . ALA A 1 123 ? 28.272 30.719 -2.695 1.00 15.34 146 ALA A N 1
ATOM 976 C CA . ALA A 1 123 ? 27.430 31.428 -1.733 1.00 14.54 146 ALA A CA 1
ATOM 977 C C . ALA A 1 123 ? 27.033 30.500 -0.587 1.00 14.77 146 ALA A C 1
ATOM 978 O O . ALA A 1 123 ? 27.072 30.904 0.572 1.00 14.38 146 ALA A O 1
ATOM 980 N N . PHE A 1 124 ? 26.706 29.248 -0.899 1.00 13.99 147 PHE A N 1
ATOM 981 C CA . PHE A 1 124 ? 26.361 28.300 0.153 1.00 13.64 147 PHE A CA 1
ATOM 982 C C . PHE A 1 124 ? 27.569 28.113 1.092 1.00 13.10 147 PHE A C 1
ATOM 983 O O . PHE A 1 124 ? 27.450 28.208 2.303 1.00 13.83 147 PHE A O 1
ATOM 991 N N . ALA A 1 125 ? 28.749 27.902 0.523 1.00 13.78 148 ALA A N 1
ATOM 992 C CA . ALA A 1 125 ? 29.959 27.734 1.345 1.00 15.11 148 ALA A CA 1
ATOM 993 C C . ALA A 1 125 ? 30.265 28.950 2.239 1.00 15.13 148 ALA A C 1
ATOM 994 O O . ALA A 1 125 ? 30.679 28.813 3.398 1.00 15.70 148 ALA A O 1
ATOM 996 N N . TYR A 1 126 ? 30.047 30.139 1.694 1.00 14.89 149 TYR A N 1
ATOM 997 C CA . TYR A 1 126 ? 30.314 31.386 2.392 1.00 15.17 149 TYR A CA 1
ATOM 998 C C . TYR A 1 126 ? 29.406 31.471 3.620 1.00 15.28 149 TYR A C 1
ATOM 999 O O . TYR A 1 126 ? 29.836 31.817 4.729 1.00 17.36 149 TYR A O 1
ATOM 1008 N N . VAL A 1 127 ? 28.135 31.147 3.424 1.00 15.51 150 VAL A N 1
ATOM 1009 C CA . VAL A 1 127 ? 27.182 31.251 4.528 1.00 15.60 150 VAL A CA 1
ATOM 1010 C C . VAL A 1 127 ? 27.410 30.149 5.557 1.00 16.69 150 VAL A C 1
ATOM 1011 O O . VAL A 1 127 ? 27.342 30.402 6.750 1.00 16.96 150 VAL A O 1
ATOM 1015 N N . GLN A 1 128 ? 27.712 28.938 5.089 1.00 17.60 151 GLN A N 1
ATOM 1016 C CA . GLN A 1 128 ? 27.980 27.801 5.968 1.00 19.03 151 GLN A CA 1
ATOM 1017 C C . GLN A 1 128 ? 29.159 28.089 6.917 1.00 19.18 151 GLN A C 1
ATOM 1018 O O . GLN A 1 128 ? 29.173 27.654 8.081 1.00 18.62 151 GLN A O 1
ATOM 1024 N N . GLU A 1 129 ? 30.141 28.849 6.439 1.00 19.64 152 GLU A N 1
ATOM 1025 C CA . GLU A 1 129 ? 31.296 29.174 7.276 1.00 20.70 152 GLU A CA 1
ATOM 1026 C C . GLU A 1 129 ? 30.877 30.043 8.476 1.00 20.84 152 GLU A C 1
ATOM 1027 O O . GLU A 1 129 ? 31.488 29.959 9.560 1.00 21.03 152 GLU A O 1
ATOM 1033 N N . ARG A 1 130 ? 29.818 30.832 8.293 1.00 19.28 153 ARG A N 1
ATOM 1034 C CA . ARG A 1 130 ? 29.308 31.727 9.344 1.00 19.18 153 ARG A CA 1
ATOM 1035 C C . ARG A 1 130 ? 28.225 31.078 10.211 1.00 18.07 153 ARG A C 1
ATOM 1036 O O . ARG A 1 130 ? 28.159 31.326 11.416 1.00 19.02 153 ARG A O 1
ATOM 1044 N N . ARG A 1 131 ? 27.352 30.291 9.582 1.00 16.68 154 ARG A N 1
ATOM 1045 C CA . ARG A 1 131 ? 26.310 29.556 10.301 1.00 16.08 154 ARG A CA 1
ATOM 1046 C C . ARG A 1 131 ? 26.377 28.086 9.895 1.00 15.65 154 ARG A C 1
ATOM 1047 O O . ARG A 1 131 ? 25.851 27.653 8.855 1.00 15.75 154 ARG A O 1
ATOM 1055 N N . PHE A 1 132 ? 27.040 27.311 10.745 1.00 16.83 155 PHE A N 1
ATOM 1056 C CA . PHE A 1 132 ? 27.451 25.959 10.413 1.00 17.57 155 PHE A CA 1
ATOM 1057 C C . PHE A 1 132 ? 26.323 25.009 10.020 1.00 17.42 155 PHE A C 1
ATOM 1058 O O . PHE A 1 132 ? 26.551 24.038 9.309 1.00 17.80 155 PHE A O 1
ATOM 1066 N N . CYS A 1 133 ? 25.110 25.303 10.482 1.00 17.43 156 CYS A N 1
ATOM 1067 C CA . CYS A 1 133 ? 24.033 24.345 10.407 1.00 16.96 156 CYS A CA 1
ATOM 1068 C C . CYS A 1 133 ? 23.159 24.490 9.153 1.00 17.21 156 CYS A C 1
ATOM 1069 O O . CYS A 1 133 ? 22.208 23.703 8.985 1.00 16.65 156 CYS A O 1
ATOM 1072 N N . ILE A 1 134 ? 23.481 25.439 8.256 1.00 15.95 157 ILE A N 1
ATOM 1073 C CA . ILE A 1 134 ? 22.581 25.672 7.102 1.00 16.03 157 ILE A CA 1
ATOM 1074 C C . ILE A 1 134 ? 22.510 24.523 6.100 1.00 16.56 157 ILE A C 1
ATOM 1075 O O . ILE A 1 134 ? 23.509 23.817 5.837 1.00 16.58 157 ILE A O 1
ATOM 1080 N N . ASN A 1 135 ? 21.315 24.338 5.541 1.00 16.49 158 ASN A N 1
ATOM 1081 C CA . ASN A 1 135 ? 21.048 23.206 4.668 1.00 17.01 158 ASN A CA 1
ATOM 1082 C C . ASN A 1 135 ? 19.733 23.421 3.903 1.00 16.39 158 ASN A C 1
ATOM 1083 O O . ASN A 1 135 ? 18.713 22.820 4.233 1.00 17.33 158 ASN A O 1
ATOM 1088 N N . PRO A 1 136 ? 19.750 24.293 2.868 1.00 16.23 159 PRO A N 1
ATOM 1089 C CA . PRO A 1 136 ? 18.511 24.437 2.106 1.00 15.75 159 PRO A CA 1
ATOM 1090 C C . PRO A 1 136 ? 18.128 23.091 1.484 1.00 15.67 159 PRO A C 1
ATOM 1091 O O . PRO A 1 136 ? 19.011 22.332 1.027 1.00 15.70 159 PRO A O 1
ATOM 1095 N N . ASN A 1 137 ? 16.837 22.750 1.491 1.00 15.81 160 ASN A N 1
ATOM 1096 C CA . ASN A 1 137 ? 16.423 21.498 0.835 1.00 15.17 160 ASN A CA 1
ATOM 1097 C C . ASN A 1 137 ? 16.724 21.558 -0.667 1.00 14.33 160 ASN A C 1
ATOM 1098 O O . ASN A 1 137 ? 16.968 22.635 -1.212 1.00 14.50 160 ASN A O 1
ATOM 1103 N N . ALA A 1 138 ? 16.681 20.406 -1.322 1.00 15.12 161 ALA A N 1
ATOM 1104 C CA . ALA A 1 138 ? 17.084 20.296 -2.720 1.00 14.53 161 ALA A CA 1
ATOM 1105 C C . ALA A 1 138 ? 16.197 21.108 -3.648 1.00 14.76 161 ALA A C 1
ATOM 1106 O O . ALA A 1 138 ? 16.678 21.647 -4.651 1.00 14.75 161 ALA A O 1
ATOM 1108 N N . GLY A 1 139 ? 14.921 21.248 -3.292 1.00 15.00 162 GLY A N 1
ATOM 1109 C CA . GLY A 1 139 ? 13.998 22.006 -4.130 1.00 15.22 162 GLY A CA 1
ATOM 1110 C C . GLY A 1 139 ? 14.426 23.459 -4.144 1.00 14.62 162 GLY A C 1
ATOM 1111 O O . GLY A 1 139 ? 14.426 24.125 -5.187 1.00 15.54 162 GLY A O 1
ATOM 1112 N N . PHE A 1 140 ? 14.829 23.928 -2.969 1.00 14.24 163 PHE A N 1
ATOM 1113 C CA . PHE A 1 140 ? 15.276 25.291 -2.761 1.00 14.31 163 PHE A CA 1
ATOM 1114 C C . PHE A 1 140 ? 16.597 25.530 -3.497 1.00 13.93 163 PHE A C 1
ATOM 1115 O O . PHE A 1 140 ? 16.823 26.617 -4.052 1.00 14.89 163 PHE A O 1
ATOM 1123 N N . VAL A 1 141 ? 17.472 24.529 -3.515 1.00 14.26 164 VAL A N 1
ATOM 1124 C CA . VAL A 1 141 ? 18.741 24.671 -4.233 1.00 14.36 164 VAL A CA 1
ATOM 1125 C C . VAL A 1 141 ? 18.495 24.839 -5.734 1.00 13.96 164 VAL A C 1
ATOM 1126 O O . VAL A 1 141 ? 19.018 25.767 -6.363 1.00 12.97 164 VAL A O 1
ATOM 1130 N N . HIS A 1 142 ? 17.679 23.953 -6.297 1.00 14.11 165 HIS A N 1
ATOM 1131 C CA . HIS A 1 142 ? 17.255 24.121 -7.679 1.00 14.63 165 HIS A CA 1
ATOM 1132 C C . HIS A 1 142 ? 16.659 25.505 -7.951 1.00 13.70 165 HIS A C 1
ATOM 1133 O O . HIS A 1 142 ? 16.947 26.097 -8.999 1.00 14.81 165 HIS A O 1
ATOM 1140 N N . GLN A 1 143 ? 15.818 26.006 -7.037 1.00 13.00 166 GLN A N 1
ATOM 1141 C CA . GLN A 1 143 ? 15.167 27.310 -7.278 1.00 13.40 166 GLN A CA 1
ATOM 1142 C C . GLN A 1 143 ? 16.158 28.470 -7.211 1.00 13.16 166 GLN A C 1
ATOM 1143 O O . GLN A 1 143 ? 16.001 29.464 -7.933 1.00 13.66 166 GLN A O 1
ATOM 1149 N N . LEU A 1 144 ? 17.183 28.323 -6.368 1.00 13.20 167 LEU A N 1
ATOM 1150 C CA . LEU A 1 144 ? 18.272 29.305 -6.317 1.00 13.92 167 LEU A CA 1
ATOM 1151 C C . LEU A 1 144 ? 19.010 29.394 -7.661 1.00 13.41 167 LEU A C 1
ATOM 1152 O O . LEU A 1 144 ? 19.253 30.482 -8.187 1.00 14.67 167 LEU A O 1
ATOM 1157 N N . GLN A 1 145 ? 19.363 28.230 -8.199 1.00 14.05 168 GLN A N 1
ATOM 1158 C CA . GLN A 1 145 ? 19.982 28.114 -9.522 1.00 13.86 168 GLN A CA 1
ATOM 1159 C C . GLN A 1 145 ? 19.093 28.646 -10.653 1.00 14.02 168 GLN A C 1
ATOM 1160 O O . GLN A 1 145 ? 19.568 29.308 -11.598 1.00 14.03 168 GLN A O 1
ATOM 1166 N N . GLU A 1 146 ? 17.797 28.388 -10.532 1.00 13.14 169 GLU A N 1
ATOM 1167 C CA . GLU A 1 146 ? 16.814 28.792 -11.519 1.00 13.73 169 GLU A CA 1
ATOM 1168 C C . GLU A 1 146 ? 16.714 30.325 -11.560 1.00 14.19 169 GLU A C 1
ATOM 1169 O O . GLU A 1 146 ? 16.565 30.899 -12.624 1.00 15.28 169 GLU A O 1
ATOM 1175 N N . TYR A 1 147 ? 16.812 30.964 -10.397 1.00 14.33 170 TYR A N 1
ATOM 1176 C CA . TYR A 1 147 ? 16.677 32.401 -10.271 1.00 14.60 170 TYR A CA 1
ATOM 1177 C C . TYR A 1 147 ? 17.944 33.055 -10.832 1.00 14.85 170 TYR A C 1
ATOM 1178 O O . TYR A 1 147 ? 17.871 34.100 -11.470 1.00 14.62 170 TYR A O 1
ATOM 1187 N N . GLU A 1 148 ? 19.098 32.423 -10.617 1.00 15.18 171 GLU A N 1
ATOM 1188 C CA . GLU A 1 148 ? 20.323 32.949 -11.204 1.00 15.76 171 GLU A CA 1
ATOM 1189 C C . GLU A 1 148 ? 20.218 32.963 -12.732 1.00 16.37 171 GLU A C 1
ATOM 1190 O O . GLU A 1 148 ? 20.617 33.934 -13.383 1.00 16.37 171 GLU A O 1
ATOM 1196 N N . ALA A 1 149 ? 19.652 31.898 -13.302 1.00 16.34 172 ALA A N 1
ATOM 1197 C CA . ALA A 1 149 ? 19.476 31.851 -14.750 1.00 16.47 172 ALA A CA 1
ATOM 1198 C C . ALA A 1 149 ? 18.601 33.038 -15.208 1.00 17.39 172 ALA A C 1
ATOM 1199 O O . ALA A 1 149 ? 18.854 33.661 -16.253 1.00 17.67 172 ALA A O 1
ATOM 1201 N N . ILE A 1 150 ? 17.592 33.372 -14.408 1.00 17.87 173 ILE A N 1
ATOM 1202 C CA . ILE A 1 150 ? 16.704 34.487 -14.716 1.00 18.24 173 ILE A CA 1
ATOM 1203 C C . ILE A 1 150 ? 17.455 35.804 -14.743 1.00 17.84 173 ILE A C 1
ATOM 1204 O O . ILE A 1 150 ? 17.440 36.512 -15.763 1.00 19.15 173 ILE A O 1
ATOM 1209 N N . TYR A 1 151 ? 18.148 36.133 -13.651 1.00 18.04 174 TYR A N 1
ATOM 1210 C CA . TYR A 1 151 ? 18.739 37.473 -13.570 1.00 17.17 174 TYR A CA 1
ATOM 1211 C C . TYR A 1 151 ? 19.987 37.661 -14.438 1.00 17.92 174 TYR A C 1
ATOM 1212 O O . TYR A 1 151 ? 20.366 38.806 -14.767 1.00 18.45 174 TYR A O 1
ATOM 1221 N N . LEU A 1 152 ? 20.597 36.542 -14.848 1.00 18.54 175 LEU A N 1
ATOM 1222 C CA . LEU A 1 152 ? 21.767 36.568 -15.721 1.00 19.88 175 LEU A CA 1
ATOM 1223 C C . LEU A 1 152 ? 21.380 36.678 -17.186 1.00 21.42 175 LEU A C 1
ATOM 1224 O O . LEU A 1 152 ? 22.209 37.066 -18.007 1.00 22.27 175 LEU A O 1
ATOM 1229 N N . ALA A 1 153 ? 20.136 36.315 -17.509 1.00 22.22 176 ALA A N 1
ATOM 1230 C CA . ALA A 1 153 ? 19.652 36.392 -18.894 1.00 23.74 176 ALA A CA 1
ATOM 1231 C C . ALA A 1 153 ? 19.479 37.835 -19.320 1.00 24.90 176 ALA A C 1
ATOM 1232 O O . ALA A 1 153 ? 19.087 38.674 -18.509 1.00 27.20 176 ALA A O 1
#

Foldseek 3Di:
DQEWWDLDVQEIFHAQNCQAPVNVVVCVVSQAAEEEFEEAPVCPVRGHHDCPPGHHYHYHHWDQDLVTDPLVCLVVLLVVQCVQVVVVHGYYYYYHGRAAPSLLSVLLNCCVPVVDDNVVSNVSRCVGVVRHDHDPSSSVSSNVSSVVVVD

GO terms:
  GO:0005634 nucleus (C, IDA)
  GO:0005737 cytoplasm (C, IDA)
  GO:0070372 regulation of ERK1 and ERK2 cascade (P, IMP)
  GO:0005515 protein binding (F, IPI)
  GO:0032091 negative regulation of protein binding (P, IDA)
  GO:0001691 pseudophosphatase activity (F, IMP)
  GO:0062026 negative regulation of SCF-dependent proteasomal ubiquitin-dependent catabolic process (P, IMP)
  GO:1990444 F-box domain binding (F, IMP)

Solvent-accessible surface area: 7472 Å² total; per-residue (Å²): 97,146,110,26,37,86,2,13,110,7,0,6,0,0,2,49,9,4,3,77,135,96,71,40,92,42,0,98,156,73,28,7,54,8,0,0,0,0,30,56,95,141,21,33,118,85,1,90,32,27,6,134,176,98,20,155,48,32,61,4,69,0,21,71,55,78,134,32,64,0,24,126,36,2,78,77,3,46,130,38,0,50,35,0,46,159,122,61,8,70,0,0,0,2,1,39,28,2,48,10,16,1,0,0,1,0,0,5,13,2,2,54,58,108,70,42,133,32,183,73,0,43,46,65,0,74,148,99,4,155,24,6,100,7,31,70,12,0,29,127,21,0,86,90,19,35,66,103,57,127,120

CATH classification: 3.90.190.10

Secondary structure (DSSP, 8-state):
--S-EEEETTEEEE-GGGGSGGGHHHHHHTT--EEEEEE-GGGTTTSS---TTTSEEEEEE--SSTTS--GGGHHHHHHHHHHHHHTT--EEEE-SSSSSHHHHHHHHHHHHHHT--HHHHHHHHHHHSTT----HHHHHHHHHHHHHHH-

Organism: Homo sapiens (NCBI:txid9606)

Sequence (151 aa):
RREMQEILPGLFLGP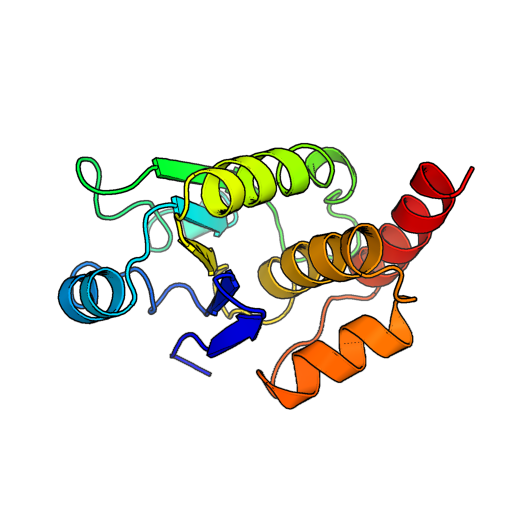YSSSAMKSSKLPVLQKHGITHIICIRQNIEANFIKPNFQQLFRYLVLDIADNPVENIIRFFPMMTKEFIDGSLQMGGKVLVHGNAGISRSAAFVIAYIMETFGMKYRDAFAYVQERRFCINPNAGFVHQLQEYEAIYLA

InterPro domains:
  IPR000340 Dual specificity phosphatase, catalytic domain [PF00782] (36-171)
  IPR000387 Tyrosine-specific protein phosphatases domain [PS50056] (96-154)
  IPR020422 Dual specificity protein phosphatase domain [PS50054] (28-176)
  IPR020422 Dual specificity protein phosphatase domain [SM00195] (28-173)
  IPR029021 Protein-tyrosine phosphatase-like [G3DSA:3.90.190.10] (24-177)
  IPR029021 Protein-tyrosine phosphatase-like [SSF52799] (16-175)
  IPR052449 Serine/Threonine/Tyrosine-Interacting Phosphatase [PTHR46588] (3-222)

B-factor: mean 18.56, std 5.23, range [8.99, 43.76]

Nearest PDB structures (foldseek):
  2r0b-assembly1_A  TM=1.007E+00  e=2.282E-33  Homo sapiens
  4jmk-assembly1_A  TM=9.354E-01  e=2.225E-16  Homo sapiens
  2g6z-assembly1_B  TM=9.268E-01  e=3.112E-15  Homo sapiens
  4ki9-assembly1_A  TM=9.381E-01  e=6.087E-13  Homo sapiens
  4jnb-assembly1_A  TM=9.004E-01  e=7.587E-11  Homo sapiens